Protein AF-A8TXL9-F1 (afdb_monomer)

Secondary structure (DSSP, 8-state):
--S-HHHHHHHHSHHHHHHHHHHHHHHHHHHHHHHHHHHHIIIIIIS-SS-S-SSEEETTEEE-HHHHHHHHHHHHHHT-

Sequence (80 aa):
MEPTIYRFIFRHSKREQIVLLIMTALSFPFLYYSLDLPKKIINEALGAKGKAAFPTNWLGFEFDQLEYLWTLSGVFLALV

Radius of gyration: 21.8 Å; Cα contacts (8 Å, |Δi|>4): 36; chains: 1; bounding box: 42×21×63 Å

Structure (mmCIF, N/CA/C/O backbone):
data_AF-A8TXL9-F1
#
_entry.id   AF-A8TXL9-F1
#
loop_
_atom_site.group_PDB
_atom_site.id
_atom_site.type_symbol
_atom_site.label_atom_id
_atom_site.label_alt_id
_atom_site.label_comp_id
_atom_site.label_asym_id
_atom_site.label_entity_id
_atom_site.label_seq_id
_atom_site.pdbx_PDB_ins_code
_atom_site.Cartn_x
_atom_site.Cartn_y
_atom_site.Cartn_z
_atom_site.occupancy
_atom_site.B_iso_or_equiv
_atom_site.auth_seq_id
_atom_site.auth_comp_id
_atom_site.auth_asym_id
_atom_site.auth_atom_id
_atom_site.pdbx_PDB_m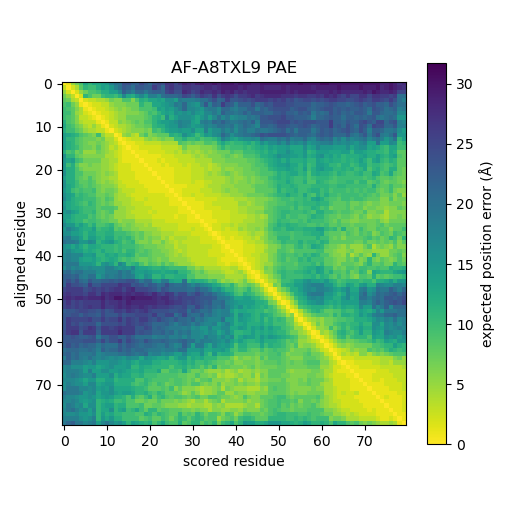odel_num
ATOM 1 N N . MET A 1 1 ? -21.188 5.215 41.189 1.00 50.12 1 MET A N 1
ATOM 2 C CA . MET A 1 1 ? -20.275 5.437 40.049 1.00 50.12 1 MET A CA 1
ATOM 3 C C . MET A 1 1 ? -19.417 4.187 39.927 1.00 50.12 1 MET A C 1
ATOM 5 O O . MET A 1 1 ? -18.701 3.884 40.871 1.00 50.12 1 MET A O 1
ATOM 9 N N . GLU A 1 2 ? -19.590 3.382 38.875 1.00 49.84 2 GLU A N 1
ATOM 10 C CA . GLU A 1 2 ? -18.778 2.165 38.690 1.00 49.84 2 GLU A CA 1
ATOM 11 C C . GLU A 1 2 ? -17.316 2.545 38.376 1.00 49.84 2 GLU A C 1
ATOM 13 O O . GLU A 1 2 ? -17.088 3.529 37.673 1.00 49.84 2 GLU A O 1
ATOM 18 N N . PRO A 1 3 ? -16.310 1.806 38.878 1.00 58.47 3 PRO A N 1
ATOM 19 C CA . PRO A 1 3 ? -14.969 2.358 39.073 1.00 58.47 3 PRO A CA 1
ATOM 20 C C . PRO A 1 3 ? -14.058 2.332 37.836 1.00 58.47 3 PRO A C 1
ATOM 22 O O . PRO A 1 3 ? -12.871 2.603 37.963 1.00 58.47 3 PRO A O 1
ATOM 25 N N . THR A 1 4 ? -14.543 2.006 36.632 1.00 66.56 4 THR A N 1
ATOM 26 C CA . THR A 1 4 ? -13.656 1.924 35.457 1.00 66.56 4 THR A CA 1
ATOM 27 C C . THR A 1 4 ? -14.339 2.384 34.170 1.00 66.56 4 THR A C 1
ATOM 29 O O . THR A 1 4 ? -15.270 1.755 33.670 1.00 66.56 4 THR A O 1
ATOM 32 N N . ILE A 1 5 ? -13.819 3.467 33.587 1.00 68.88 5 ILE A N 1
ATOM 33 C CA . ILE A 1 5 ? -14.233 4.018 32.284 1.00 68.88 5 ILE A CA 1
ATOM 34 C C . ILE A 1 5 ? -14.202 2.933 31.188 1.00 68.88 5 ILE A C 1
ATOM 36 O O . ILE A 1 5 ? -15.085 2.870 30.335 1.00 68.88 5 ILE A O 1
ATOM 40 N N . TYR A 1 6 ? -13.255 1.995 31.276 1.00 67.12 6 TYR A N 1
ATOM 41 C CA . TYR A 1 6 ? -13.131 0.855 30.366 1.00 67.12 6 TYR A CA 1
ATOM 42 C C . TYR A 1 6 ? -14.378 -0.040 30.312 1.00 67.12 6 TYR A C 1
ATOM 44 O O . TYR A 1 6 ? -14.770 -0.479 29.231 1.00 67.12 6 TYR A O 1
ATOM 52 N N . ARG A 1 7 ? -15.048 -0.293 31.446 1.00 67.75 7 ARG A N 1
ATOM 53 C CA . ARG A 1 7 ? -16.248 -1.148 31.489 1.00 67.75 7 ARG A CA 1
ATOM 54 C C . ARG A 1 7 ? -17.470 -0.452 30.884 1.00 67.75 7 ARG A C 1
ATOM 56 O O . ARG A 1 7 ? -18.308 -1.117 30.277 1.00 67.75 7 ARG A O 1
ATOM 63 N N . PHE A 1 8 ? -17.531 0.876 30.995 1.00 67.75 8 PHE A N 1
ATOM 64 C CA . PHE A 1 8 ? -18.567 1.711 30.384 1.00 67.75 8 PHE A CA 1
ATOM 65 C C . PHE A 1 8 ? -18.424 1.767 28.854 1.00 67.75 8 PHE A C 1
ATOM 67 O O . PHE A 1 8 ? -19.383 1.474 28.139 1.00 67.75 8 PHE A O 1
ATOM 74 N N . ILE A 1 9 ? -17.206 2.013 28.352 1.00 68.81 9 ILE A N 1
ATOM 75 C CA . ILE A 1 9 ? -16.882 1.977 26.913 1.00 68.81 9 ILE A CA 1
ATOM 76 C C . ILE A 1 9 ? -17.191 0.594 26.331 1.00 68.81 9 ILE A C 1
ATOM 78 O O . ILE A 1 9 ? -17.828 0.476 25.288 1.00 68.81 9 ILE A O 1
ATOM 82 N N . PHE A 1 10 ? -16.835 -0.480 27.038 1.00 67.50 10 PHE A N 1
ATOM 83 C CA . PHE A 1 10 ? -17.135 -1.838 26.588 1.00 67.50 10 PHE A CA 1
ATOM 84 C C . PHE A 1 10 ? -18.647 -2.135 26.580 1.00 67.50 10 PHE A C 1
ATOM 86 O O . PHE A 1 10 ? -19.106 -2.963 25.803 1.00 67.50 10 PHE A O 1
ATOM 93 N N . ARG A 1 11 ? -19.472 -1.493 27.412 1.00 68.50 11 ARG A N 1
ATOM 94 C CA . ARG A 1 11 ? -20.923 -1.750 27.418 1.00 68.50 11 ARG A CA 1
ATOM 95 C C . ARG A 1 11 ? -21.674 -1.013 26.306 1.00 68.50 11 ARG A C 1
ATOM 97 O O . ARG A 1 11 ? -22.651 -1.566 25.808 1.00 68.50 11 ARG A O 1
ATOM 104 N N . HIS A 1 12 ? -21.201 0.164 25.889 1.00 69.75 12 HIS A N 1
ATOM 105 C CA . HIS A 1 12 ? -21.880 0.999 24.886 1.00 69.75 12 HIS A CA 1
ATOM 106 C C . HIS A 1 12 ? -21.169 1.096 23.522 1.00 69.75 12 HIS A C 1
ATOM 108 O O . HIS A 1 12 ? -21.857 1.105 22.507 1.00 69.75 12 HIS A O 1
ATOM 11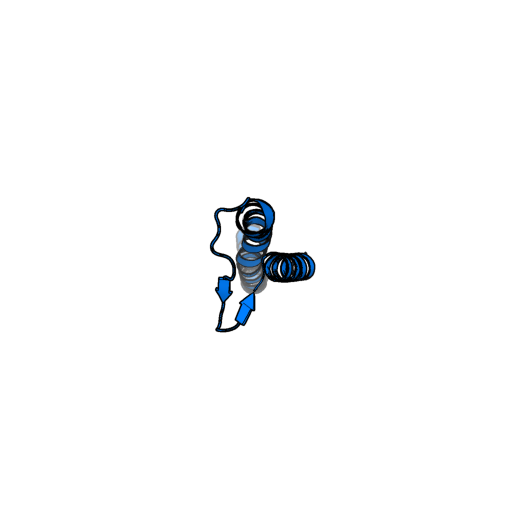4 N N . SER A 1 13 ? -19.834 1.059 23.457 1.00 70.69 13 SER A N 1
ATOM 115 C CA . SER A 1 13 ? -19.053 1.256 22.215 1.00 70.69 13 SER A CA 1
ATOM 116 C C . SER A 1 13 ? -18.464 -0.025 21.617 1.00 70.69 13 SER A C 1
ATOM 118 O O . SER A 1 13 ? -17.726 0.031 20.642 1.00 70.69 13 SER A O 1
ATOM 120 N N . LYS A 1 14 ? -18.806 -1.215 22.127 1.00 75.75 14 LYS A N 1
ATOM 121 C CA . LYS A 1 14 ? -18.332 -2.504 21.573 1.00 75.75 14 LYS A CA 1
ATOM 122 C C . LYS A 1 14 ? -18.544 -2.658 20.068 1.00 75.75 14 LYS A C 1
ATOM 124 O O . LYS A 1 14 ? -17.665 -3.168 19.383 1.00 75.75 14 LYS A O 1
ATOM 129 N N . ARG A 1 15 ? -19.719 -2.262 19.564 1.00 79.94 15 ARG A N 1
ATOM 130 C CA . ARG A 1 15 ? -20.044 -2.371 18.132 1.00 79.94 15 ARG A CA 1
ATOM 131 C C . ARG A 1 15 ? -19.162 -1.443 17.303 1.00 79.94 15 ARG A C 1
ATOM 133 O O . ARG A 1 15 ? -18.586 -1.886 16.320 1.00 79.94 15 ARG A O 1
ATOM 140 N N . GLU A 1 16 ? -19.006 -0.201 17.745 1.00 83.12 16 GLU A N 1
ATOM 141 C CA . GLU A 1 16 ? -18.145 0.791 17.095 1.00 83.12 16 GLU A CA 1
ATOM 142 C C . GLU A 1 16 ? -16.675 0.372 17.141 1.00 83.12 16 GLU A C 1
ATOM 144 O O . GLU A 1 16 ? -15.985 0.454 16.134 1.00 83.12 16 GLU A O 1
ATOM 149 N N . GLN A 1 17 ? -16.211 -0.173 18.267 1.00 84.31 17 GLN A N 1
ATOM 150 C CA . GLN A 1 17 ? -14.848 -0.675 18.418 1.00 84.31 17 GLN A CA 1
ATOM 151 C C . GLN A 1 17 ? -14.563 -1.844 17.469 1.00 84.31 17 GLN A C 1
ATOM 153 O O . GLN A 1 17 ? -13.488 -1.898 16.883 1.00 84.31 17 GLN A O 1
ATOM 158 N N . ILE A 1 18 ? -15.519 -2.766 17.291 1.00 88.25 18 ILE A N 1
ATOM 159 C CA . ILE A 1 18 ? -15.393 -3.868 16.326 1.00 88.25 18 ILE A CA 1
ATOM 160 C C . ILE A 1 18 ? -15.341 -3.324 14.898 1.00 88.25 18 ILE A C 1
ATOM 162 O O . ILE A 1 18 ? -14.479 -3.743 14.132 1.00 88.25 18 ILE A O 1
ATOM 166 N N . VAL A 1 19 ? -16.212 -2.374 14.543 1.00 89.31 19 VAL A N 1
ATOM 167 C CA . VAL A 1 19 ? -16.189 -1.735 13.217 1.00 89.31 19 VAL A CA 1
ATOM 168 C C . VAL A 1 19 ? -14.847 -1.047 12.978 1.00 89.31 19 VAL A C 1
ATOM 170 O O . VAL A 1 19 ? -14.226 -1.269 11.945 1.00 89.31 19 VAL A O 1
ATOM 173 N N . LEU A 1 20 ? -14.351 -0.286 13.951 1.00 87.31 20 LEU A N 1
ATOM 174 C CA . LEU A 1 20 ? -13.076 0.420 13.859 1.00 87.31 20 LEU A CA 1
ATOM 175 C C . LEU A 1 20 ? -11.892 -0.549 13.734 1.00 87.31 20 LEU A C 1
ATOM 177 O O . LEU A 1 20 ? -10.965 -0.304 12.964 1.00 87.31 20 LEU A O 1
ATOM 181 N N . LEU A 1 21 ? -11.945 -1.680 14.440 1.00 89.75 21 LEU A N 1
ATOM 182 C CA . LEU A 1 21 ? -10.931 -2.731 14.372 1.00 89.75 21 LEU A CA 1
ATOM 183 C C . LEU A 1 21 ? -10.948 -3.431 13.010 1.00 89.75 21 LEU A C 1
ATOM 185 O O . LEU A 1 21 ? -9.886 -3.648 12.436 1.00 89.75 21 LEU A O 1
ATOM 189 N N . ILE A 1 22 ? -12.131 -3.710 12.455 1.00 92.62 22 ILE A N 1
ATOM 190 C CA . ILE A 1 22 ? -12.278 -4.252 11.097 1.00 92.62 22 ILE A CA 1
ATOM 191 C C . ILE A 1 22 ? -11.752 -3.254 10.066 1.00 92.62 22 ILE A C 1
ATOM 193 O O . ILE A 1 22 ? -10.964 -3.640 9.210 1.00 92.62 22 ILE A O 1
ATOM 197 N N . MET A 1 23 ? -12.125 -1.975 10.157 1.00 90.44 23 MET A N 1
ATOM 198 C CA . MET A 1 23 ? -11.613 -0.942 9.250 1.00 90.44 23 MET A CA 1
ATOM 199 C C . MET A 1 23 ? -10.089 -0.836 9.332 1.00 90.44 23 MET A C 1
ATOM 201 O O . MET A 1 23 ? -9.424 -0.816 8.304 1.00 90.44 23 MET A O 1
ATOM 205 N N . THR A 1 24 ? -9.522 -0.870 10.539 1.00 89.44 24 THR A N 1
ATOM 206 C CA . THR A 1 24 ? -8.064 -0.871 10.740 1.00 89.44 24 THR A CA 1
ATOM 207 C C . THR A 1 24 ? -7.413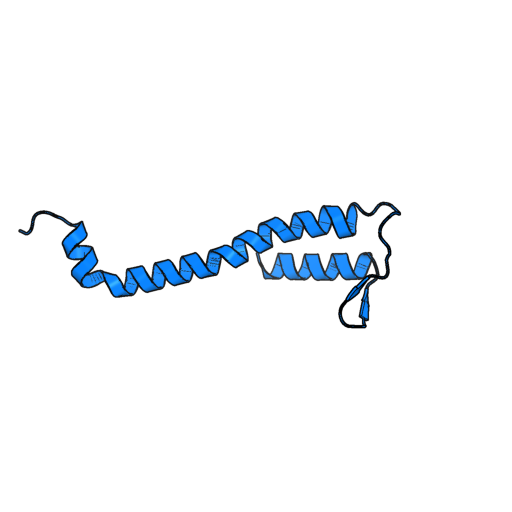 -2.114 10.130 1.00 89.44 24 THR A C 1
ATOM 209 O O . THR A 1 24 ? -6.399 -2.010 9.443 1.00 89.44 24 THR A O 1
ATOM 212 N N . ALA A 1 25 ? -8.011 -3.290 10.331 1.00 92.25 25 ALA A N 1
ATOM 213 C CA . ALA A 1 25 ? -7.516 -4.536 9.761 1.00 92.25 25 ALA A CA 1
ATOM 214 C C . ALA A 1 25 ? -7.573 -4.533 8.227 1.00 92.25 25 ALA A C 1
ATOM 216 O O . ALA A 1 25 ? -6.662 -5.053 7.592 1.00 92.25 25 ALA A O 1
ATOM 217 N N . LEU A 1 26 ? -8.599 -3.917 7.632 1.00 91.81 26 LEU A N 1
ATOM 218 C CA . LEU A 1 26 ? -8.718 -3.727 6.184 1.00 91.81 26 LEU A CA 1
ATOM 219 C C . LEU A 1 26 ? -7.722 -2.695 5.637 1.00 91.81 26 LEU A C 1
ATOM 221 O O . LEU A 1 26 ? -7.310 -2.810 4.486 1.00 91.81 26 LEU A O 1
ATOM 225 N N . SER A 1 27 ? -7.274 -1.739 6.451 1.00 88.75 27 SER A N 1
ATOM 226 C CA . SER A 1 27 ? -6.204 -0.810 6.069 1.00 88.75 27 SER A CA 1
ATOM 227 C C . SER A 1 27 ? -4.825 -1.472 6.038 1.00 88.75 27 SER A C 1
ATOM 229 O O . SER A 1 27 ? -3.964 -1.048 5.271 1.00 88.75 27 SER A O 1
ATOM 231 N N . PHE A 1 28 ? -4.582 -2.521 6.829 1.00 87.62 28 PHE A N 1
ATOM 232 C CA . PHE A 1 28 ? -3.287 -3.213 6.833 1.00 87.62 28 PHE A CA 1
ATOM 233 C C . PHE A 1 28 ? -2.849 -3.800 5.484 1.00 87.62 28 PHE A C 1
ATOM 235 O O . PHE A 1 28 ? -1.703 -3.541 5.111 1.00 87.62 28 PHE A O 1
ATOM 242 N N . PRO A 1 29 ? -3.675 -4.552 4.726 1.00 85.12 29 PRO A N 1
ATOM 243 C CA . PRO A 1 29 ? -3.258 -5.049 3.417 1.00 85.12 29 PRO A CA 1
ATOM 244 C C . PRO A 1 29 ? -2.919 -3.900 2.465 1.00 85.12 29 PRO A C 1
ATOM 246 O O . PRO A 1 29 ? -1.915 -3.972 1.767 1.00 85.12 29 PRO A O 1
ATOM 249 N N . PHE A 1 30 ? -3.691 -2.813 2.488 1.00 85.69 30 PHE A N 1
ATOM 250 C CA . PHE A 1 30 ? -3.424 -1.619 1.688 1.00 85.69 30 PHE A CA 1
ATOM 251 C C . PHE A 1 30 ? -2.073 -0.982 2.046 1.00 85.69 30 PHE A C 1
ATOM 253 O O .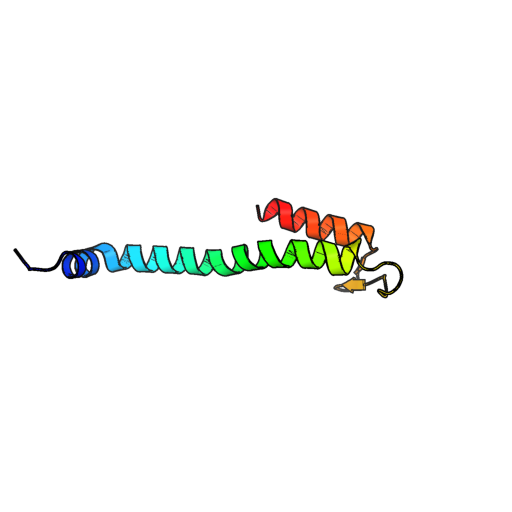 PHE A 1 30 ? -1.223 -0.800 1.180 1.00 85.69 30 PHE A O 1
ATOM 260 N N . LEU A 1 31 ? -1.818 -0.741 3.334 1.00 84.25 31 LEU A N 1
ATOM 261 C CA . LEU A 1 31 ? -0.536 -0.212 3.810 1.00 84.25 31 LEU A CA 1
ATOM 262 C C . LEU A 1 31 ? 0.642 -1.119 3.430 1.00 84.25 31 LEU A C 1
ATOM 264 O O . LEU A 1 31 ? 1.702 -0.630 3.045 1.00 84.25 31 LEU A O 1
ATOM 268 N N . TYR A 1 32 ? 0.457 -2.438 3.502 1.00 87.25 32 TYR A N 1
ATOM 269 C CA . TYR A 1 32 ? 1.479 -3.397 3.098 1.00 87.25 32 TYR A CA 1
ATOM 270 C C . TYR A 1 32 ? 1.764 -3.330 1.592 1.00 87.25 32 TYR A C 1
ATOM 272 O O . TYR A 1 32 ? 2.926 -3.239 1.197 1.00 87.25 32 TYR A O 1
ATOM 280 N N . TYR A 1 33 ? 0.726 -3.299 0.750 1.00 83.94 33 TYR A N 1
ATOM 281 C CA . TYR A 1 33 ? 0.890 -3.149 -0.698 1.00 83.94 33 TYR A CA 1
ATOM 282 C C . TYR A 1 33 ? 1.548 -1.824 -1.074 1.00 83.94 33 TYR A C 1
ATOM 284 O O . TYR A 1 33 ? 2.425 -1.824 -1.931 1.00 83.94 33 TYR A O 1
ATOM 292 N N . SER A 1 34 ? 1.199 -0.724 -0.403 1.00 81.50 34 SER A N 1
ATOM 293 C CA . SER A 1 34 ? 1.844 0.581 -0.603 1.00 81.50 34 SER A CA 1
ATOM 294 C C . SER A 1 34 ? 3.357 0.531 -0.354 1.00 81.50 34 SER A C 1
ATOM 296 O O . SER A 1 34 ? 4.115 1.220 -1.02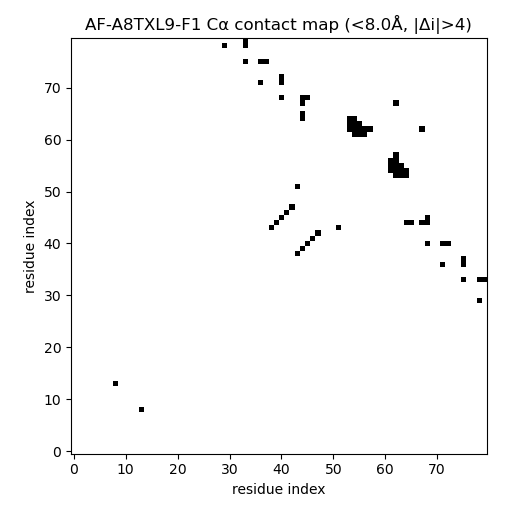5 1.00 81.50 34 SER A O 1
ATOM 298 N N . LEU A 1 35 ? 3.825 -0.318 0.568 1.00 81.88 35 LEU A N 1
ATOM 299 C CA . LEU A 1 35 ? 5.251 -0.494 0.868 1.00 81.88 35 LEU A CA 1
ATOM 300 C C . LEU A 1 35 ? 5.950 -1.525 -0.030 1.00 81.88 35 LEU A C 1
ATOM 302 O O . LEU A 1 35 ? 7.161 -1.431 -0.246 1.00 81.88 35 LEU A O 1
ATOM 306 N N . ASP A 1 36 ? 5.219 -2.519 -0.533 1.00 82.62 36 ASP A N 1
ATOM 307 C CA . ASP A 1 36 ? 5.760 -3.572 -1.400 1.00 82.62 36 ASP A CA 1
ATOM 308 C C . ASP A 1 36 ? 5.816 -3.146 -2.878 1.00 82.62 36 ASP A C 1
ATOM 310 O O . ASP A 1 36 ? 6.781 -3.444 -3.582 1.00 82.62 36 ASP A O 1
ATOM 314 N N . LEU A 1 37 ? 4.838 -2.358 -3.335 1.00 80.44 37 LEU A N 1
ATOM 315 C CA . LEU A 1 37 ? 4.804 -1.741 -4.666 1.00 80.44 37 LEU A CA 1
ATOM 316 C C . LEU A 1 37 ? 6.089 -0.982 -5.033 1.00 80.44 37 LEU A C 1
ATOM 318 O O . LEU A 1 37 ? 6.661 -1.297 -6.074 1.00 80.44 37 LEU A O 1
ATOM 322 N N . PRO A 1 38 ? 6.612 -0.040 -4.223 1.00 77.25 38 PRO A N 1
ATOM 323 C CA . PRO A 1 38 ? 7.834 0.685 -4.561 1.00 77.25 38 PRO A CA 1
ATOM 324 C C . PRO A 1 38 ? 9.046 -0.245 -4.620 1.00 77.25 38 PRO A C 1
ATOM 326 O O . PRO A 1 38 ? 9.926 -0.053 -5.457 1.00 77.25 38 PRO A O 1
ATOM 329 N N . LYS A 1 39 ? 9.083 -1.297 -3.792 1.00 78.56 39 LYS A N 1
ATOM 330 C CA . LYS A 1 39 ? 10.143 -2.310 -3.868 1.00 78.56 39 LYS A CA 1
ATOM 331 C C . LYS A 1 39 ? 10.065 -3.100 -5.169 1.00 78.56 39 LYS A C 1
ATOM 333 O O . LYS A 1 39 ? 11.108 -3.325 -5.771 1.00 78.56 39 LYS A O 1
ATOM 338 N N . LYS A 1 40 ? 8.870 -3.475 -5.630 1.00 76.81 40 LYS A N 1
ATOM 339 C CA . LYS A 1 40 ? 8.671 -4.135 -6.934 1.00 76.81 40 LYS A CA 1
ATOM 340 C C . LYS A 1 40 ? 9.018 -3.219 -8.102 1.00 76.81 40 LYS A C 1
ATOM 342 O O . LYS A 1 40 ? 9.772 -3.620 -8.982 1.00 76.81 40 LYS A O 1
ATOM 347 N N . ILE A 1 41 ? 8.574 -1.964 -8.063 1.00 75.62 41 ILE A N 1
ATOM 348 C CA . ILE A 1 41 ? 8.928 -0.934 -9.052 1.00 75.62 41 ILE A CA 1
ATOM 349 C C . ILE A 1 41 ? 10.454 -0.806 -9.169 1.00 75.62 41 ILE A C 1
ATOM 351 O O . ILE A 1 41 ? 11.007 -0.828 -10.267 1.00 75.62 41 ILE A O 1
ATOM 355 N N . ILE A 1 42 ? 11.162 -0.726 -8.041 1.00 75.50 42 ILE A N 1
ATOM 356 C CA . ILE A 1 42 ? 12.617 -0.563 -8.052 1.00 75.50 42 ILE A CA 1
ATOM 357 C C . ILE A 1 42 ? 13.331 -1.861 -8.427 1.00 75.50 42 ILE A C 1
ATOM 359 O O . ILE A 1 42 ? 14.224 -1.816 -9.258 1.00 75.50 42 ILE A O 1
ATOM 363 N N . ASN A 1 43 ? 12.987 -3.004 -7.839 1.00 76.31 43 ASN A N 1
ATOM 364 C CA . ASN A 1 43 ? 13.765 -4.236 -8.004 1.00 76.31 43 ASN A CA 1
ATOM 365 C C . ASN A 1 43 ? 13.452 -4.969 -9.307 1.00 76.31 43 ASN A C 1
ATOM 367 O O . ASN A 1 43 ? 14.366 -5.470 -9.960 1.00 76.31 43 ASN A O 1
ATOM 371 N N . GLU A 1 44 ? 12.177 -5.036 -9.679 1.00 70.19 44 GLU A N 1
ATOM 372 C CA . GLU A 1 44 ? 11.719 -5.808 -10.833 1.00 70.19 44 GLU A CA 1
ATOM 373 C C . GLU A 1 44 ? 11.661 -4.936 -12.086 1.00 70.19 44 GLU A C 1
ATOM 375 O O . GLU A 1 44 ? 12.163 -5.346 -13.128 1.00 70.19 44 GLU A O 1
ATOM 380 N N . ALA A 1 45 ? 11.117 -3.716 -11.992 1.00 70.38 45 ALA A N 1
ATOM 381 C CA . ALA A 1 45 ? 10.916 -2.874 -13.172 1.00 70.38 45 ALA A CA 1
ATOM 382 C C . ALA A 1 45 ? 12.131 -1.985 -13.515 1.00 70.38 45 ALA A C 1
ATOM 384 O O . ALA A 1 45 ? 12.461 -1.846 -14.688 1.00 70.38 45 ALA A O 1
ATOM 385 N N . LEU A 1 46 ? 12.838 -1.404 -12.535 1.00 67.94 46 LEU A N 1
ATOM 386 C CA . LEU A 1 46 ? 13.996 -0.514 -12.784 1.00 67.94 46 LEU A CA 1
ATOM 387 C C . LEU A 1 46 ? 15.365 -1.192 -12.574 1.00 67.94 46 LEU A C 1
ATOM 389 O O . LEU A 1 46 ? 16.347 -0.870 -13.245 1.00 67.94 46 LEU A O 1
ATOM 393 N N . GLY A 1 47 ? 15.441 -2.109 -11.613 1.00 63.59 47 GLY A N 1
ATOM 394 C CA . GLY A 1 47 ? 16.656 -2.767 -11.127 1.00 63.59 47 GLY A CA 1
ATOM 395 C C . GLY A 1 47 ? 17.063 -3.980 -11.951 1.00 63.59 47 GLY A C 1
ATOM 396 O O . GLY A 1 47 ? 18.216 -4.413 -11.881 1.00 63.59 47 GLY A O 1
ATOM 397 N N . ALA A 1 48 ? 16.162 -4.468 -12.804 1.00 61.03 48 ALA A N 1
ATOM 398 C CA . ALA A 1 48 ? 16.436 -5.437 -13.849 1.00 61.03 48 ALA A CA 1
ATOM 399 C C . ALA A 1 48 ? 17.301 -4.827 -14.968 1.00 61.03 48 ALA A C 1
ATOM 401 O O . ALA A 1 48 ? 16.921 -4.766 -16.133 1.00 61.03 48 ALA A O 1
ATOM 402 N N . LYS A 1 49 ? 18.512 -4.377 -14.633 1.00 53.62 49 LYS A N 1
ATOM 403 C CA . LYS A 1 49 ? 19.545 -4.013 -15.604 1.00 53.62 49 LYS A CA 1
ATOM 404 C C . LYS A 1 49 ? 20.033 -5.286 -16.304 1.00 53.62 49 LYS A C 1
ATOM 406 O O . LYS A 1 49 ? 21.008 -5.903 -15.882 1.00 53.62 49 LYS A O 1
ATOM 411 N N . GLY A 1 50 ? 19.310 -5.705 -17.342 1.00 53.03 50 GLY A N 1
ATOM 412 C CA . GLY A 1 50 ? 19.746 -6.713 -18.315 1.00 53.03 50 GLY A CA 1
ATOM 413 C C . GLY A 1 50 ? 19.771 -8.173 -17.846 1.00 53.03 50 GLY A C 1
ATOM 414 O O . GLY A 1 50 ? 20.465 -8.974 -18.464 1.00 53.03 50 GLY A O 1
ATOM 415 N N . LYS A 1 51 ? 19.062 -8.542 -16.767 1.00 50.38 51 LYS A N 1
ATOM 416 C CA . LYS A 1 51 ? 19.002 -9.938 -16.266 1.00 50.38 51 LYS A CA 1
ATOM 417 C C . LYS A 1 51 ? 17.599 -10.505 -16.029 1.00 50.38 51 LYS A C 1
ATOM 419 O O . LYS A 1 51 ? 17.492 -11.687 -15.716 1.00 50.38 51 LYS A O 1
ATOM 424 N N . ALA A 1 52 ? 16.542 -9.705 -16.154 1.00 54.25 52 ALA A N 1
ATOM 425 C CA . ALA A 1 52 ? 15.183 -10.228 -16.075 1.00 54.25 52 ALA A CA 1
ATOM 426 C C . ALA A 1 52 ? 14.733 -10.686 -17.465 1.00 54.25 52 ALA A C 1
ATOM 428 O O . ALA A 1 52 ? 14.936 -9.974 -18.449 1.00 54.25 52 ALA A O 1
ATOM 429 N N . ALA A 1 53 ? 14.142 -11.878 -17.526 1.00 54.66 53 ALA A N 1
ATOM 430 C CA . ALA A 1 53 ? 13.475 -12.406 -18.705 1.00 54.66 53 ALA A CA 1
ATOM 431 C C . ALA A 1 53 ? 12.175 -11.619 -18.943 1.00 54.66 53 ALA A C 1
ATOM 433 O O . ALA A 1 53 ? 11.091 -12.073 -18.591 1.00 54.66 53 ALA A O 1
ATOM 434 N N . PHE A 1 54 ? 12.309 -10.406 -19.476 1.00 59.47 54 PHE A N 1
ATOM 435 C CA . PHE A 1 54 ? 11.222 -9.733 -20.174 1.00 59.47 54 PHE A CA 1
ATOM 436 C C . PHE A 1 54 ? 11.157 -10.322 -21.593 1.00 59.47 54 PHE A C 1
ATOM 438 O O . PHE A 1 54 ? 12.216 -10.515 -22.201 1.00 59.47 54 PHE A O 1
ATOM 445 N N . PRO A 1 55 ? 9.971 -10.652 -22.124 1.00 56.56 55 PRO A N 1
ATOM 446 C CA . PRO A 1 55 ? 8.639 -10.308 -21.621 1.00 56.56 55 PRO A CA 1
ATOM 447 C C . PRO A 1 55 ? 8.154 -11.215 -20.478 1.00 56.56 55 PRO A C 1
ATOM 449 O O . PRO A 1 55 ? 8.226 -12.444 -20.549 1.00 56.56 55 PRO A O 1
ATOM 452 N N . THR A 1 56 ? 7.613 -10.609 -19.418 1.00 61.88 56 THR A N 1
ATOM 453 C CA . THR A 1 56 ? 6.942 -11.344 -18.340 1.00 61.88 56 THR A CA 1
ATOM 454 C C . THR A 1 56 ? 5.526 -11.670 -18.806 1.00 61.88 56 THR A C 1
ATOM 456 O O . THR A 1 56 ? 4.678 -10.785 -18.894 1.00 61.88 56 THR A O 1
ATOM 459 N N . ASN A 1 57 ? 5.263 -12.943 -19.115 1.00 57.75 57 ASN A N 1
ATOM 460 C CA . ASN A 1 57 ? 3.925 -13.417 -19.471 1.00 57.75 57 ASN A CA 1
ATOM 461 C C . ASN A 1 57 ? 3.025 -13.435 -18.229 1.00 57.75 57 ASN A C 1
ATOM 463 O O . ASN A 1 57 ? 2.947 -14.433 -17.508 1.00 57.75 57 ASN A O 1
ATOM 467 N N . TRP A 1 58 ? 2.344 -12.321 -17.971 1.00 55.47 58 TRP A N 1
ATOM 468 C CA . TRP A 1 58 ? 1.332 -12.228 -16.926 1.00 55.47 58 TRP A CA 1
ATOM 469 C C . TRP A 1 58 ? -0.045 -12.389 -17.566 1.00 55.47 58 TRP A C 1
ATOM 471 O O . TRP A 1 58 ? -0.452 -11.601 -18.416 1.00 55.47 58 TRP A O 1
ATOM 481 N N . LEU A 1 59 ? -0.774 -13.439 -17.178 1.00 57.81 59 LEU A N 1
ATOM 482 C CA . LEU A 1 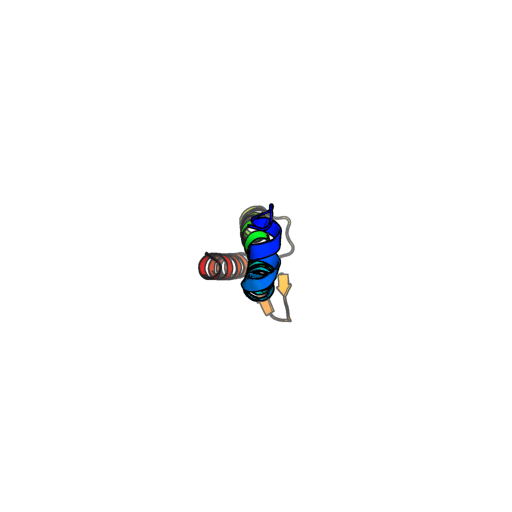59 ? -2.138 -13.716 -17.656 1.00 57.81 59 LEU A CA 1
ATOM 483 C C . LEU A 1 59 ? -2.296 -13.980 -19.175 1.00 57.81 59 LEU A C 1
ATOM 485 O O . LEU A 1 59 ? -3.415 -13.945 -19.681 1.00 57.81 59 LEU A O 1
ATOM 489 N N . GLY A 1 60 ? -1.208 -14.276 -19.895 1.00 61.12 60 GLY A N 1
ATOM 490 C CA . GLY A 1 60 ? -1.222 -14.455 -21.356 1.00 61.12 60 GLY A CA 1
ATOM 491 C C . GLY A 1 60 ? -1.040 -13.157 -22.151 1.00 61.12 60 GLY A C 1
ATOM 492 O O . GLY A 1 60 ? -1.142 -13.187 -23.375 1.00 61.12 60 GLY A O 1
ATOM 493 N N . PHE A 1 61 ? -0.754 -12.045 -21.468 1.00 59.72 61 PHE A N 1
ATOM 494 C CA . PHE A 1 61 ? -0.306 -10.797 -22.075 1.00 59.72 61 PHE A CA 1
ATOM 495 C C . PHE A 1 61 ? 1.203 -10.647 -21.865 1.00 59.72 61 PHE A C 1
ATOM 497 O O . PHE A 1 61 ? 1.705 -10.800 -20.746 1.00 59.72 61 PHE A O 1
ATOM 504 N N . GLU A 1 62 ? 1.920 -10.361 -22.948 1.00 62.81 62 GLU A N 1
ATOM 505 C CA . GLU A 1 62 ? 3.331 -9.992 -22.893 1.00 62.81 62 GLU A CA 1
ATOM 506 C C . GLU A 1 62 ? 3.417 -8.541 -22.424 1.00 62.81 62 GLU A C 1
ATOM 508 O O . GLU A 1 62 ? 2.952 -7.646 -23.121 1.00 62.81 62 GLU A O 1
ATOM 513 N N . PHE A 1 63 ? 3.969 -8.318 -21.230 1.00 64.56 63 PHE A N 1
ATOM 514 C CA . PHE A 1 63 ? 4.276 -6.972 -20.754 1.00 64.56 63 PHE A CA 1
ATOM 515 C C . PHE A 1 63 ? 5.749 -6.674 -21.003 1.00 64.56 63 PHE A C 1
ATOM 517 O O . PHE A 1 63 ? 6.629 -7.379 -20.488 1.00 64.56 63 PHE A O 1
ATOM 524 N N . ASP A 1 64 ? 6.014 -5.609 -21.757 1.00 67.00 64 ASP A N 1
ATOM 525 C CA . ASP A 1 64 ? 7.354 -5.034 -21.825 1.00 67.00 64 ASP A CA 1
ATOM 526 C C . ASP A 1 64 ? 7.700 -4.333 -20.495 1.00 67.00 64 ASP A C 1
ATOM 528 O O . ASP A 1 64 ? 6.827 -3.959 -19.703 1.00 67.00 64 ASP A O 1
ATOM 532 N N . GLN A 1 65 ? 8.990 -4.137 -20.227 1.00 69.19 65 GLN A N 1
ATOM 533 C CA . GLN A 1 65 ? 9.498 -3.544 -18.984 1.00 69.19 65 GLN A CA 1
ATOM 534 C C . GLN A 1 65 ? 8.849 -2.183 -18.683 1.00 69.19 65 GLN A C 1
ATOM 536 O O . GLN A 1 65 ? 8.531 -1.873 -17.531 1.00 69.19 65 GLN A O 1
ATOM 541 N N . LEU A 1 66 ? 8.629 -1.376 -19.726 1.00 74.69 66 LEU A N 1
ATOM 542 C CA . LEU A 1 66 ? 7.946 -0.089 -19.622 1.00 74.69 66 LEU A CA 1
ATOM 543 C C . LEU A 1 66 ? 6.484 -0.274 -19.200 1.00 74.69 66 LEU A C 1
ATOM 545 O O . LEU A 1 66 ? 6.045 0.353 -18.240 1.00 74.69 66 LEU A O 1
ATOM 549 N N . GLU A 1 67 ? 5.731 -1.149 -19.859 1.00 75.31 67 GLU A N 1
ATOM 550 C CA . GLU A 1 67 ? 4.304 -1.371 -19.585 1.00 75.31 67 GLU A CA 1
ATOM 551 C C . GLU A 1 67 ? 4.071 -1.907 -18.164 1.00 75.31 67 GLU A C 1
ATOM 553 O O . GLU A 1 67 ? 3.168 -1.448 -17.455 1.00 75.31 67 GLU A O 1
ATOM 558 N N . TYR A 1 68 ? 4.938 -2.806 -17.690 1.00 75.81 68 TYR A N 1
ATOM 559 C CA . TYR A 1 68 ? 4.921 -3.281 -16.303 1.00 75.81 68 TYR A CA 1
ATOM 560 C C . TYR A 1 68 ? 5.193 -2.148 -15.295 1.00 75.81 68 TYR A C 1
ATOM 562 O O . TYR A 1 68 ? 4.538 -2.048 -14.257 1.00 75.81 68 TYR A O 1
ATOM 570 N N . LEU A 1 69 ? 6.110 -1.230 -15.615 1.00 80.19 69 LEU A N 1
ATOM 571 C CA . LEU A 1 69 ? 6.401 -0.070 -14.772 1.00 80.19 69 LEU A CA 1
ATOM 572 C C . LEU A 1 69 ? 5.210 0.897 -14.688 1.00 80.19 69 LEU A C 1
ATOM 574 O O . LEU A 1 69 ? 4.853 1.342 -13.593 1.00 80.19 69 LEU A O 1
ATOM 578 N N . TRP A 1 70 ? 4.590 1.223 -15.825 1.00 81.94 70 TRP A N 1
ATOM 579 C CA . TRP A 1 70 ? 3.437 2.127 -15.887 1.00 81.94 70 TRP A CA 1
ATOM 580 C C . TRP A 1 70 ? 2.223 1.555 -15.151 1.00 81.94 70 TRP A C 1
ATOM 582 O O . TRP A 1 70 ? 1.556 2.287 -14.419 1.00 81.94 70 TRP A O 1
ATOM 592 N N . THR A 1 71 ? 1.963 0.252 -15.283 1.00 82.12 71 THR A N 1
ATOM 593 C CA . THR A 1 71 ? 0.857 -0.416 -14.578 1.00 82.12 71 THR A CA 1
ATOM 594 C C . THR A 1 71 ? 1.065 -0.424 -13.065 1.00 82.12 71 THR A C 1
ATOM 596 O O . THR A 1 71 ? 0.178 0.023 -12.337 1.00 82.12 71 THR A O 1
ATOM 599 N N . LEU A 1 72 ? 2.241 -0.831 -12.572 1.00 80.62 72 LEU A N 1
ATOM 600 C CA . LEU A 1 72 ? 2.553 -0.783 -11.136 1.00 80.62 72 LEU A CA 1
ATOM 601 C C . LEU A 1 72 ? 2.505 0.644 -10.577 1.00 80.62 72 LEU A C 1
ATOM 603 O O . LEU A 1 72 ? 1.999 0.856 -9.476 1.00 80.62 72 LEU A O 1
ATOM 607 N N . SER A 1 73 ? 2.992 1.627 -11.339 1.00 82.44 73 SER A N 1
ATOM 608 C CA . SER A 1 73 ? 2.953 3.039 -10.940 1.00 82.44 73 SER A CA 1
ATOM 609 C C . SER A 1 73 ? 1.521 3.57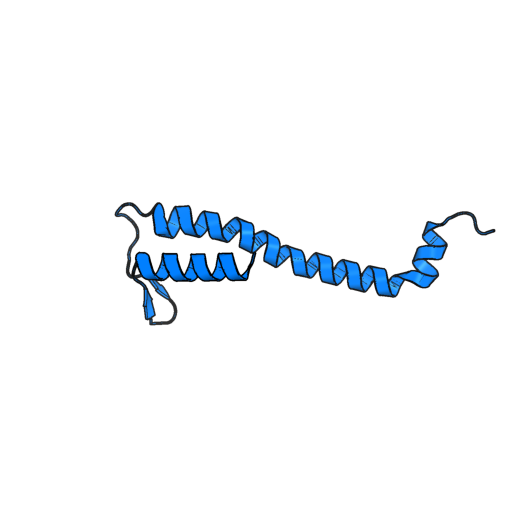7 -10.881 1.00 82.44 73 SER A C 1
ATOM 611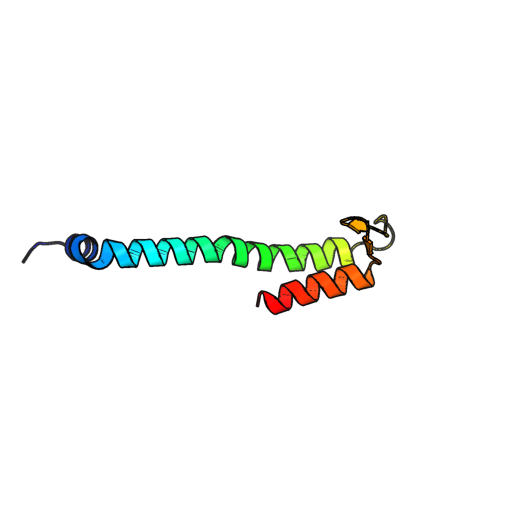 O O . SER A 1 73 ? 1.172 4.290 -9.942 1.00 82.44 73 SER A O 1
ATOM 613 N N . GLY A 1 74 ? 0.666 3.203 -11.838 1.00 84.38 74 GLY A N 1
ATOM 614 C CA . GLY A 1 74 ? -0.756 3.551 -11.828 1.00 84.38 74 GLY A CA 1
ATOM 615 C C . GLY A 1 74 ? -1.501 2.928 -10.647 1.00 84.38 74 GLY A C 1
ATOM 616 O O . GLY A 1 74 ? -2.277 3.613 -9.984 1.00 84.38 74 GLY A O 1
ATOM 617 N N . VAL A 1 75 ? -1.215 1.661 -10.327 1.00 83.25 75 VAL A N 1
ATOM 618 C CA . VAL A 1 75 ? -1.764 0.989 -9.137 1.00 83.25 75 VAL A CA 1
ATOM 619 C C . VAL A 1 75 ? -1.300 1.682 -7.860 1.00 83.25 75 VAL A C 1
ATOM 621 O O . VAL A 1 75 ? -2.119 1.926 -6.983 1.00 83.25 75 VAL A O 1
ATOM 624 N N . PHE A 1 76 ? -0.019 2.041 -7.759 1.00 79.62 76 PHE A N 1
ATOM 625 C CA . PHE A 1 76 ? 0.509 2.762 -6.603 1.00 79.62 76 PHE A CA 1
ATOM 626 C C . PHE A 1 76 ? -0.169 4.122 -6.405 1.00 79.62 76 PHE A C 1
ATOM 628 O O . PHE A 1 76 ? -0.561 4.433 -5.287 1.00 79.62 76 PHE A O 1
ATOM 635 N N . LEU A 1 77 ? -0.367 4.898 -7.476 1.00 82.06 77 LEU A N 1
ATOM 636 C CA . LEU A 1 77 ? -1.068 6.185 -7.407 1.00 82.06 77 LEU A CA 1
ATOM 637 C C . LEU A 1 77 ? -2.547 6.044 -7.038 1.00 82.06 77 LEU A C 1
ATOM 639 O O . LEU A 1 77 ? -3.061 6.873 -6.304 1.00 82.06 77 LEU A O 1
ATOM 643 N N . ALA A 1 78 ? -3.236 5.010 -7.525 1.00 80.75 78 ALA A N 1
ATOM 644 C CA . ALA A 1 78 ? -4.623 4.743 -7.132 1.00 80.75 78 ALA A CA 1
ATOM 645 C C . ALA A 1 78 ? -4.749 4.293 -5.663 1.00 80.75 78 ALA A C 1
ATOM 647 O O . ALA A 1 78 ? -5.819 4.396 -5.065 1.00 80.75 78 ALA A O 1
ATOM 648 N N . LEU A 1 79 ? -3.661 3.759 -5.111 1.00 76.25 79 LEU A N 1
ATOM 649 C CA . LEU A 1 79 ? -3.531 3.277 -3.741 1.00 76.25 79 LEU A CA 1
ATOM 650 C C . LEU A 1 79 ? -2.994 4.374 -2.799 1.00 76.25 79 LEU A C 1
ATOM 652 O O . LEU A 1 79 ? -2.746 4.090 -1.638 1.00 76.25 79 LEU A O 1
ATOM 656 N N . VAL A 1 80 ? -2.779 5.617 -3.235 1.00 72.56 80 VAL A N 1
ATOM 657 C CA . VAL A 1 80 ? -2.265 6.697 -2.366 1.00 72.56 80 VAL A CA 1
ATOM 658 C C . VAL A 1 80 ? -3.223 7.872 -2.273 1.00 72.56 80 VAL A C 1
ATOM 660 O O . VAL A 1 80 ? -3.962 8.123 -3.248 1.00 72.56 80 VAL A O 1
#

Solvent-accessible surface area (backbone atoms only — not comparable to full-atom values): 4740 Å² total; per-residue (Å²): 130,82,96,47,73,67,62,54,47,58,72,73,41,48,66,57,52,50,51,51,50,50,54,52,58,61,44,46,61,53,56,50,47,63,62,47,48,59,51,45,44,44,53,62,46,64,55,42,76,89,73,63,77,68,60,46,70,56,97,85,42,77,34,49,60,65,58,50,38,54,50,54,50,51,52,50,56,75,69,101

Mean predicted aligned error: 11.57 Å

pLDDT: mean 73.62, s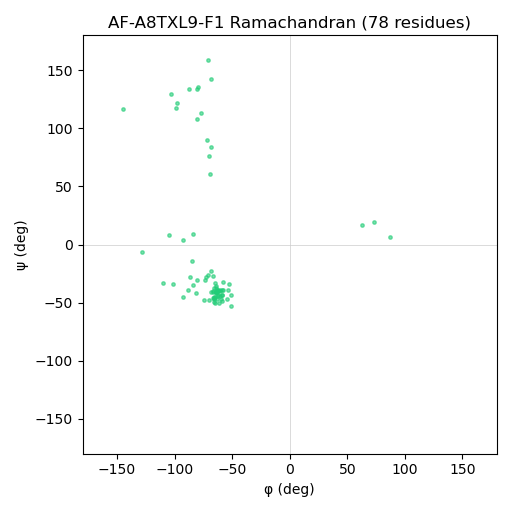td 11.71, range [49.84, 92.62]

Foldseek 3Di:
DPDDPVVVCCVPVVVVVVVVVVVVVVVVVLVVLLVVLVVCLVVVLPVPPPPDPAQDCDPNDRDDSVNVNVVSVVVNVVSD